Protein AF-A0A4U9DEI3-F1 (afdb_monomer)

Sequence (118 aa):
MLAEPKLLKLNFGIMCLHIMLMSTFVALPGQLEAAGFPAAEHWKIYLVTMLISFVSVVPFIIYAEVKRKMKQVFVFCVALLLVAEIVLWGAGGYFWELVAGVQLFFLAFNLLEALLRR

Solvent-accessible surface area (backbone atoms only — not comparable to full-atom values): 6298 Å² total; per-residue (Å²): 134,80,84,51,68,67,57,54,57,45,52,50,47,55,50,52,48,51,53,48,51,54,49,49,62,63,49,44,60,59,52,44,49,70,40,72,50,69,75,87,56,53,62,59,52,54,52,50,38,51,51,51,24,59,61,51,32,56,61,51,50,53,55,37,56,76,67,70,40,59,70,59,51,48,54,49,25,53,51,39,35,53,51,14,50,52,36,46,72,65,34,84,44,46,65,68,41,40,52,50,13,52,34,38,31,47,30,21,48,54,39,41,51,54,64,67,75,104

Mean predicted aligned error: 8.19 Å

Structure (mmCIF, N/CA/C/O backbone):
data_AF-A0A4U9DEI3-F1
#
_entry.id   AF-A0A4U9DEI3-F1
#
loop_
_atom_site.group_PDB
_atom_site.id
_atom_site.type_symbol
_atom_site.label_atom_id
_atom_site.label_alt_id
_atom_site.label_comp_id
_atom_site.label_asym_id
_atom_site.label_entity_id
_atom_site.label_seq_id
_atom_site.pdbx_PDB_ins_code
_atom_site.Cartn_x
_atom_site.Cartn_y
_atom_site.Cartn_z
_atom_site.occupancy
_atom_site.B_iso_or_equiv
_atom_site.auth_seq_id
_atom_site.auth_comp_id
_atom_site.auth_asym_id
_atom_site.auth_atom_id
_atom_site.pdbx_PDB_model_num
ATOM 1 N N . MET A 1 1 ? -4.467 20.381 28.136 1.00 41.72 1 MET A N 1
ATOM 2 C CA . MET A 1 1 ? -5.479 19.307 28.121 1.00 41.72 1 MET A CA 1
ATOM 3 C C . MET A 1 1 ? -5.092 18.299 27.050 1.00 41.72 1 MET A C 1
ATOM 5 O O . MET A 1 1 ? -5.192 18.605 25.875 1.00 41.72 1 MET A O 1
ATOM 9 N N . LEU A 1 2 ? -4.541 17.168 27.503 1.00 43.16 2 LEU A N 1
ATOM 10 C CA . LEU A 1 2 ? -4.555 15.842 26.872 1.00 43.16 2 LEU A CA 1
ATOM 11 C C . LEU A 1 2 ? -4.268 15.788 25.359 1.00 43.16 2 LEU A C 1
ATOM 13 O O . LEU A 1 2 ? -5.149 15.509 24.552 1.00 43.16 2 LEU A O 1
ATOM 17 N N . ALA A 1 3 ? -2.995 15.957 24.990 1.00 48.84 3 ALA A N 1
ATOM 18 C CA . ALA A 1 3 ? -2.480 15.326 23.780 1.00 48.84 3 ALA A CA 1
ATOM 19 C C . ALA A 1 3 ? -2.529 13.810 24.009 1.00 48.84 3 ALA A C 1
ATOM 21 O O . ALA A 1 3 ? -1.595 13.222 24.550 1.00 48.84 3 ALA A O 1
ATOM 22 N N . GLU A 1 4 ? -3.665 13.196 23.684 1.00 55.47 4 GLU A N 1
ATOM 23 C CA . GLU A 1 4 ? -3.819 11.747 23.685 1.00 55.47 4 GLU A CA 1
ATOM 24 C C . GLU A 1 4 ? -2.664 11.151 22.860 1.00 55.47 4 GLU A C 1
ATOM 26 O O . GLU A 1 4 ? -2.606 11.370 21.645 1.00 55.47 4 GLU A O 1
ATOM 31 N N . PRO A 1 5 ? -1.735 10.377 23.454 1.00 57.09 5 PRO A N 1
ATOM 32 C CA . PRO A 1 5 ? -0.625 9.765 22.714 1.00 57.09 5 PRO A CA 1
ATOM 33 C C . PRO A 1 5 ? -1.127 8.841 21.592 1.00 57.09 5 PRO A C 1
ATOM 35 O O . PRO A 1 5 ? -0.392 8.502 20.665 1.00 57.09 5 PRO A O 1
ATOM 38 N N . LYS A 1 6 ? -2.406 8.461 21.654 1.00 54.25 6 LYS A N 1
ATOM 39 C CA . LYS A 1 6 ? -3.134 7.741 20.617 1.00 54.25 6 LYS A CA 1
ATOM 40 C C . LYS A 1 6 ? -3.328 8.569 19.337 1.00 54.25 6 LYS A C 1
ATOM 42 O O . LYS A 1 6 ? -3.148 8.010 18.262 1.00 54.25 6 LYS A O 1
ATOM 47 N N . LEU A 1 7 ? -3.604 9.874 19.440 1.00 56.50 7 LEU A N 1
ATOM 48 C CA . LEU A 1 7 ? -3.704 10.794 18.293 1.00 56.50 7 LEU A CA 1
ATOM 49 C C . LEU A 1 7 ? -2.329 11.087 17.677 1.00 56.50 7 LEU A C 1
ATOM 51 O O . LEU A 1 7 ? -2.205 11.177 16.460 1.00 56.50 7 LEU A O 1
ATOM 55 N N . LEU A 1 8 ? -1.276 11.169 18.498 1.00 60.22 8 LEU A N 1
ATOM 56 C CA . LEU A 1 8 ? 0.099 11.346 18.011 1.00 60.22 8 LEU A CA 1
ATOM 57 C C . LEU A 1 8 ? 0.591 10.134 17.212 1.00 60.22 8 LEU A C 1
ATOM 59 O O . LEU A 1 8 ? 1.148 10.307 16.132 1.00 60.22 8 LEU A O 1
ATOM 63 N N . LYS A 1 9 ? 0.337 8.909 17.693 1.00 62.53 9 LYS A N 1
ATOM 64 C CA . LYS A 1 9 ? 0.643 7.676 16.942 1.00 62.53 9 LYS A CA 1
ATOM 65 C C . LYS A 1 9 ? -0.138 7.592 15.630 1.00 62.53 9 LYS A C 1
ATOM 67 O O . LYS A 1 9 ? 0.394 7.096 14.642 1.00 62.53 9 LYS A O 1
ATOM 72 N N . LEU A 1 10 ? -1.372 8.097 15.627 1.00 66.94 10 LEU A N 1
ATOM 73 C CA . LEU A 1 10 ? -2.225 8.166 14.446 1.00 66.94 10 LEU A CA 1
ATOM 74 C C . LEU A 1 10 ? -1.625 9.110 13.388 1.00 66.94 10 LEU A C 1
ATOM 76 O O . LEU A 1 10 ? -1.356 8.691 12.266 1.00 66.94 10 LEU A O 1
ATOM 80 N N . ASN A 1 11 ? -1.333 10.356 13.782 1.00 69.75 11 ASN A N 1
ATOM 81 C CA . ASN A 1 11 ? -0.733 11.375 12.913 1.00 69.75 11 ASN A CA 1
ATOM 82 C C . 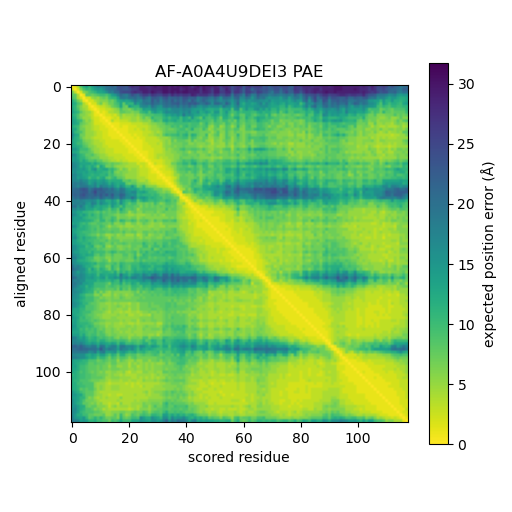ASN A 1 11 ? 0.640 10.957 12.384 1.00 69.75 11 ASN A C 1
ATOM 84 O O . ASN A 1 11 ? 0.935 11.163 11.208 1.00 69.75 11 ASN A O 1
ATOM 88 N N . PHE A 1 12 ? 1.463 10.327 13.224 1.00 75.38 12 PHE A N 1
ATOM 89 C CA . PHE A 1 12 ? 2.751 9.796 12.788 1.00 75.38 12 PHE A CA 1
ATOM 90 C C . PHE A 1 12 ? 2.572 8.690 11.738 1.00 75.38 12 PHE A C 1
ATOM 92 O O . PHE A 1 12 ? 3.296 8.664 10.749 1.00 75.38 12 PHE A O 1
ATOM 99 N N . GLY A 1 13 ? 1.549 7.841 11.894 1.00 75.75 13 GLY A N 1
ATOM 100 C CA . GLY A 1 13 ? 1.150 6.858 10.887 1.00 75.75 13 GLY A CA 1
ATOM 101 C C . GLY A 1 13 ? 0.783 7.487 9.539 1.00 75.75 13 GLY A C 1
ATOM 102 O O . GLY A 1 13 ? 1.306 7.035 8.525 1.00 75.75 13 GLY A O 1
ATOM 103 N N . ILE A 1 14 ? -0.039 8.552 9.522 1.00 79.44 14 ILE A N 1
ATOM 104 C CA . ILE A 1 14 ? -0.410 9.285 8.288 1.00 79.44 14 ILE A CA 1
ATOM 105 C C . ILE A 1 14 ? 0.854 9.803 7.597 1.00 79.44 14 ILE A C 1
ATOM 107 O O . ILE A 1 14 ? 1.009 9.623 6.387 1.00 79.44 14 ILE A O 1
ATOM 111 N N . MET A 1 15 ? 1.749 10.444 8.359 1.00 79.88 15 MET A N 1
ATOM 112 C CA . MET A 1 15 ? 2.969 11.031 7.804 1.00 79.88 15 MET A CA 1
ATOM 113 C C . MET A 1 15 ? 3.913 9.962 7.259 1.00 79.88 15 MET A C 1
ATOM 115 O O . MET A 1 15 ? 4.381 10.099 6.132 1.00 79.88 15 MET A O 1
ATOM 119 N N . CYS A 1 16 ? 4.157 8.883 8.009 1.00 79.94 16 CYS A N 1
ATOM 120 C CA . CYS A 1 16 ? 4.964 7.760 7.534 1.00 79.94 16 CYS A CA 1
ATOM 121 C C . CYS A 1 16 ? 4.379 7.150 6.262 1.00 79.94 16 CYS A C 1
ATOM 123 O O . CYS A 1 16 ? 5.131 6.901 5.324 1.00 79.94 16 CYS A O 1
ATOM 125 N N . LEU A 1 17 ? 3.055 6.970 6.198 1.00 80.19 17 LEU A N 1
ATOM 126 C CA . LEU A 1 17 ? 2.395 6.473 4.995 1.00 80.19 17 LEU A CA 1
ATOM 127 C C . LEU A 1 17 ? 2.655 7.394 3.809 1.00 80.19 17 LEU A C 1
ATOM 129 O O . LEU A 1 17 ? 3.073 6.925 2.757 1.00 80.19 17 LEU A O 1
ATOM 133 N N . HIS A 1 18 ? 2.430 8.697 3.973 1.00 79.62 18 HIS A N 1
ATOM 134 C CA . HIS A 1 18 ? 2.631 9.661 2.893 1.00 79.62 18 HIS A CA 1
ATOM 135 C C . HIS A 1 18 ? 4.082 9.694 2.416 1.00 79.62 18 HIS A C 1
ATOM 137 O O . HIS A 1 18 ? 4.329 9.722 1.214 1.00 79.62 18 HIS A O 1
ATOM 143 N N . ILE A 1 19 ? 5.044 9.648 3.338 1.00 84.69 19 ILE A N 1
ATOM 144 C CA . ILE A 1 19 ? 6.470 9.589 2.998 1.00 84.69 19 ILE A CA 1
ATOM 145 C C . ILE A 1 19 ? 6.777 8.309 2.214 1.00 84.69 19 ILE A C 1
ATOM 147 O O . ILE A 1 19 ? 7.474 8.366 1.204 1.00 84.69 19 ILE A O 1
ATOM 151 N N . MET A 1 20 ? 6.223 7.176 2.644 1.00 81.94 20 MET A N 1
ATOM 152 C CA . MET A 1 20 ? 6.389 5.890 1.975 1.00 81.94 20 MET A CA 1
ATOM 153 C C . MET A 1 20 ? 5.780 5.915 0.568 1.00 81.94 20 MET A C 1
ATOM 155 O O . MET A 1 20 ? 6.467 5.578 -0.385 1.00 81.94 20 MET A O 1
ATOM 159 N N . LEU A 1 21 ? 4.550 6.419 0.412 1.00 82.19 21 LEU A N 1
ATOM 160 C CA . LEU A 1 21 ? 3.892 6.606 -0.886 1.00 82.19 21 LEU A CA 1
ATOM 161 C C . LEU A 1 21 ? 4.743 7.472 -1.820 1.00 82.19 21 LEU A C 1
ATOM 163 O O . LEU A 1 21 ? 4.977 7.082 -2.960 1.00 82.19 21 LEU A O 1
ATOM 167 N N . MET A 1 22 ? 5.231 8.617 -1.336 1.00 83.44 22 MET A N 1
ATOM 168 C CA . MET A 1 22 ? 6.096 9.509 -2.114 1.00 83.44 22 MET A CA 1
ATOM 169 C C . MET A 1 22 ? 7.404 8.819 -2.513 1.00 83.44 22 MET A C 1
ATOM 171 O O . MET A 1 22 ? 7.826 8.928 -3.661 1.00 83.44 22 MET A O 1
ATOM 175 N N . SER A 1 23 ? 8.028 8.071 -1.600 1.00 82.88 23 SER A N 1
ATOM 176 C CA . SER A 1 23 ? 9.252 7.314 -1.878 1.00 82.88 23 SER A CA 1
ATOM 177 C C . SER A 1 23 ? 9.020 6.222 -2.924 1.00 82.88 23 SER A C 1
ATOM 179 O O . SER A 1 23 ? 9.770 6.139 -3.898 1.00 82.88 23 SER A O 1
ATOM 181 N N . THR A 1 24 ? 7.947 5.444 -2.784 1.00 79.12 24 THR A N 1
ATOM 182 C CA . THR A 1 24 ? 7.565 4.402 -3.738 1.00 79.12 24 THR A CA 1
ATOM 183 C C . THR A 1 24 ? 7.260 5.001 -5.109 1.00 79.12 24 THR A C 1
ATOM 185 O O . THR A 1 24 ? 7.754 4.480 -6.103 1.00 79.12 24 THR A O 1
ATOM 188 N N . PHE A 1 25 ? 6.543 6.128 -5.186 1.00 77.19 25 PHE A N 1
ATOM 189 C CA . PHE A 1 25 ? 6.274 6.836 -6.447 1.00 77.19 25 PHE A CA 1
ATOM 190 C C . P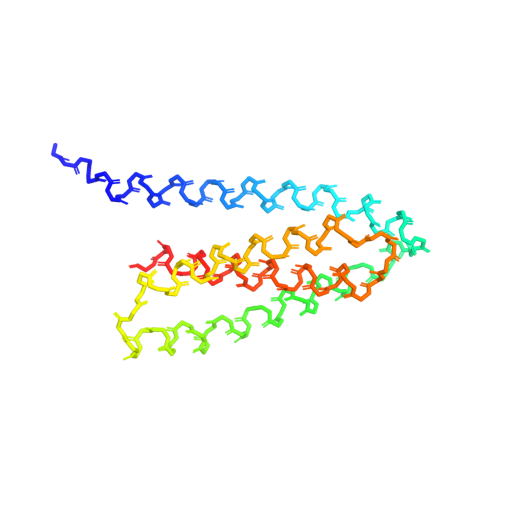HE A 1 25 ? 7.532 7.359 -7.141 1.00 77.19 25 PHE A C 1
ATOM 192 O O . PHE A 1 25 ? 7.565 7.411 -8.367 1.00 77.19 25 PHE A O 1
ATOM 199 N N . VAL A 1 26 ? 8.556 7.747 -6.379 1.00 79.00 26 VAL A N 1
ATOM 200 C CA . VAL A 1 26 ? 9.850 8.181 -6.927 1.00 79.00 26 VAL A CA 1
ATOM 201 C C . VAL A 1 26 ? 10.681 6.986 -7.405 1.00 79.00 26 VAL A C 1
ATOM 203 O O . VAL A 1 26 ? 11.316 7.070 -8.453 1.00 79.00 26 VAL A O 1
ATOM 206 N N . ALA A 1 27 ? 10.664 5.864 -6.680 1.00 74.19 27 ALA A N 1
ATOM 207 C CA . ALA A 1 27 ? 11.426 4.662 -7.031 1.00 74.19 27 ALA A CA 1
ATOM 208 C C . ALA A 1 27 ? 10.807 3.872 -8.199 1.00 74.19 27 ALA A C 1
ATOM 210 O O . ALA A 1 27 ? 11.512 3.298 -9.028 1.00 74.19 27 ALA A O 1
ATOM 211 N N . LEU A 1 28 ? 9.479 3.853 -8.275 1.00 71.31 28 LEU A N 1
ATOM 212 C CA . LEU A 1 28 ? 8.700 3.121 -9.265 1.00 71.31 28 LEU A CA 1
ATOM 213 C C . LEU A 1 28 ? 9.072 3.369 -10.738 1.00 71.31 28 LEU A C 1
ATOM 215 O O . LEU A 1 28 ? 9.258 2.381 -11.448 1.00 71.31 28 LEU A O 1
ATOM 219 N N . PRO A 1 29 ? 9.169 4.619 -11.239 1.00 67.75 29 PRO A N 1
ATOM 220 C CA . PRO A 1 29 ? 9.523 4.867 -12.634 1.00 67.75 29 PRO A CA 1
ATOM 221 C C . PRO A 1 29 ? 10.907 4.307 -12.974 1.00 67.75 29 PRO A C 1
ATOM 223 O O . PRO A 1 29 ? 11.050 3.713 -14.035 1.00 67.75 29 PRO A O 1
ATOM 226 N N . GLY A 1 30 ? 11.874 4.392 -12.051 1.00 68.19 30 GLY A N 1
ATOM 227 C CA . GLY A 1 30 ? 13.197 3.788 -12.233 1.00 68.19 30 GLY A CA 1
ATOM 228 C C . GLY A 1 30 ? 13.152 2.258 -12.306 1.00 68.19 30 GLY A C 1
ATOM 229 O O . GLY A 1 30 ? 13.840 1.665 -13.132 1.00 68.19 30 GLY A O 1
ATOM 230 N N . GLN A 1 31 ? 12.303 1.607 -11.500 1.00 68.62 31 GLN A N 1
ATOM 231 C CA . GLN A 1 31 ? 12.128 0.148 -11.557 1.00 68.62 31 GLN A CA 1
ATOM 232 C C . GLN A 1 31 ? 11.402 -0.321 -12.825 1.00 68.62 31 GLN A C 1
ATOM 234 O O . GLN A 1 31 ? 11.760 -1.344 -13.403 1.00 68.62 31 GLN A O 1
ATOM 239 N N . LEU A 1 32 ? 10.398 0.428 -13.282 1.00 67.00 32 LEU A N 1
ATOM 240 C CA . LEU A 1 32 ? 9.676 0.123 -14.517 1.00 67.00 32 LEU A CA 1
ATOM 241 C C . LEU A 1 32 ? 10.542 0.343 -15.769 1.00 67.00 32 LEU A C 1
ATOM 243 O O . LEU A 1 32 ? 10.478 -0.453 -16.706 1.00 67.00 32 LEU A O 1
ATOM 247 N N . GLU A 1 33 ? 11.372 1.388 -15.775 1.00 68.69 33 GLU A N 1
ATOM 248 C CA . GLU A 1 33 ? 12.345 1.638 -16.844 1.00 68.69 33 GLU A CA 1
ATOM 249 C C . GLU A 1 33 ? 13.416 0.535 -16.881 1.00 68.69 33 GLU A C 1
ATOM 251 O O . GLU A 1 33 ? 13.731 0.016 -17.953 1.00 68.69 33 GLU A O 1
ATOM 256 N N . ALA A 1 34 ? 13.890 0.079 -15.714 1.00 65.25 34 ALA A N 1
ATOM 257 C CA . ALA A 1 34 ? 14.794 -1.069 -15.603 1.00 65.25 34 ALA A CA 1
ATOM 258 C C . ALA A 1 34 ? 14.160 -2.395 -16.071 1.00 65.25 34 ALA A C 1
ATOM 260 O O . ALA A 1 34 ? 14.870 -3.282 -16.542 1.00 65.25 34 ALA A O 1
ATOM 261 N N . ALA A 1 35 ? 12.831 -2.527 -15.994 1.00 64.38 35 ALA A N 1
ATOM 262 C CA . ALA A 1 35 ? 12.082 -3.669 -16.522 1.00 64.38 35 ALA A CA 1
ATOM 263 C C . ALA A 1 35 ? 11.890 -3.628 -18.056 1.00 64.38 35 ALA A C 1
ATOM 265 O O . ALA A 1 35 ? 11.277 -4.533 -18.625 1.00 64.38 35 ALA A O 1
ATOM 266 N N . GLY A 1 36 ? 12.405 -2.599 -18.742 1.00 61.56 36 GLY A N 1
ATOM 267 C CA . GLY A 1 36 ? 12.409 -2.506 -20.205 1.00 61.56 36 GLY A CA 1
ATOM 268 C C . GLY A 1 36 ? 11.082 -2.063 -20.829 1.00 61.56 36 GLY A C 1
ATOM 269 O O . GLY A 1 36 ? 10.904 -2.217 -22.039 1.00 61.56 36 GLY A O 1
ATOM 270 N N . PHE A 1 37 ? 10.148 -1.520 -20.040 1.00 60.25 37 PHE A N 1
ATOM 271 C CA . PHE A 1 37 ? 8.857 -1.050 -20.547 1.00 60.25 37 PHE A CA 1
ATOM 272 C C . PHE A 1 37 ? 8.871 0.451 -20.892 1.00 60.25 37 PHE A C 1
ATOM 274 O O . PHE A 1 37 ? 9.358 1.268 -20.109 1.00 60.25 37 PHE A O 1
ATOM 281 N N . PRO A 1 38 ? 8.298 0.855 -22.045 1.00 61.28 38 PRO A N 1
ATOM 282 C CA . PRO A 1 38 ? 8.137 2.262 -22.378 1.00 61.28 38 PRO A CA 1
ATOM 283 C C . PRO A 1 38 ? 7.128 2.930 -21.433 1.00 61.28 38 PRO A C 1
ATOM 285 O O . PRO A 1 38 ? 6.014 2.438 -21.234 1.00 61.28 38 PRO A O 1
ATOM 288 N N . ALA A 1 39 ? 7.483 4.118 -20.932 1.00 59.03 39 ALA A N 1
ATOM 289 C CA . ALA A 1 39 ? 6.686 4.919 -19.993 1.00 59.03 39 ALA A CA 1
ATOM 290 C C . ALA A 1 39 ? 5.234 5.212 -20.439 1.00 59.03 39 ALA A C 1
ATOM 292 O O . ALA A 1 39 ? 4.395 5.605 -19.628 1.00 59.03 39 ALA A O 1
ATOM 293 N N . ALA A 1 40 ? 4.922 4.989 -21.718 1.00 63.56 40 ALA A N 1
ATOM 294 C CA . ALA A 1 40 ? 3.621 5.212 -22.336 1.00 63.56 40 ALA A CA 1
ATOM 295 C C . ALA A 1 40 ? 2.489 4.300 -21.821 1.00 63.56 40 ALA A C 1
ATOM 297 O O . ALA A 1 40 ? 1.328 4.668 -21.974 1.00 63.56 40 ALA A O 1
ATOM 298 N N . GLU A 1 41 ? 2.775 3.146 -21.208 1.00 66.44 41 GLU A N 1
ATOM 299 C CA . GLU A 1 41 ? 1.737 2.243 -20.661 1.00 66.44 41 GLU A CA 1
ATOM 300 C C . GLU A 1 41 ? 1.648 2.292 -19.122 1.00 66.44 41 GLU A C 1
ATOM 302 O O . GLU A 1 41 ? 0.659 1.837 -18.543 1.00 66.44 41 GLU A O 1
ATOM 307 N N . HIS A 1 42 ? 2.625 2.909 -18.439 1.00 70.69 42 HIS A N 1
ATOM 308 C CA . HIS A 1 42 ? 2.656 2.972 -16.971 1.00 70.69 42 HIS A CA 1
ATOM 309 C C . HIS A 1 42 ? 1.405 3.642 -16.404 1.00 70.69 42 HIS A C 1
ATOM 311 O O . HIS A 1 42 ? 0.826 3.160 -15.432 1.00 70.69 42 HIS A O 1
ATOM 317 N N . TRP A 1 43 ? 0.950 4.727 -17.037 1.00 76.19 43 TRP A N 1
ATOM 318 C CA . TRP A 1 43 ? -0.216 5.481 -16.578 1.00 76.19 43 TRP A CA 1
ATOM 319 C C . TRP A 1 43 ? -1.482 4.620 -16.513 1.00 76.19 43 TRP A C 1
ATOM 321 O O . TRP A 1 43 ? -2.249 4.784 -15.570 1.00 76.19 43 TRP A O 1
ATOM 331 N N . LYS A 1 44 ? -1.693 3.676 -17.448 1.00 78.88 44 LYS A N 1
ATOM 332 C CA . LYS A 1 44 ? -2.870 2.790 -17.417 1.00 78.88 44 LYS A CA 1
ATOM 333 C C . LYS A 1 44 ? -2.830 1.873 -16.208 1.00 78.88 44 LYS A C 1
ATOM 335 O O . LYS A 1 44 ? -3.852 1.686 -15.557 1.00 78.88 44 LYS A O 1
ATOM 340 N N . ILE A 1 45 ? -1.654 1.330 -15.901 1.00 75.06 45 ILE A N 1
ATOM 341 C CA . ILE A 1 45 ? -1.453 0.446 -14.751 1.00 75.06 45 ILE A CA 1
ATOM 342 C C . ILE A 1 45 ? -1.761 1.205 -13.469 1.00 75.06 45 ILE A C 1
ATOM 344 O O . ILE A 1 45 ? -2.582 0.732 -12.694 1.00 75.06 45 ILE A O 1
ATOM 348 N N . TYR A 1 46 ? -1.189 2.400 -13.289 1.00 75.75 46 TYR A N 1
ATOM 349 C CA . TYR A 1 46 ? -1.498 3.256 -12.140 1.00 75.75 46 TYR A CA 1
ATOM 350 C C . TYR A 1 46 ? -2.987 3.556 -12.019 1.00 75.75 46 TYR A C 1
ATOM 352 O O . TYR A 1 46 ? -3.545 3.486 -10.928 1.00 75.75 46 TYR A O 1
ATOM 360 N N . LEU A 1 47 ? -3.643 3.878 -13.134 1.00 82.19 47 LEU A N 1
ATOM 361 C CA . LEU A 1 47 ? -5.063 4.207 -13.134 1.00 82.19 47 LEU A CA 1
ATOM 362 C C . LEU A 1 47 ? -5.901 2.993 -12.718 1.00 82.19 47 LEU A C 1
ATOM 364 O O . LEU A 1 47 ? -6.757 3.110 -11.845 1.00 82.19 47 LEU A O 1
ATOM 368 N N . VAL A 1 48 ? -5.621 1.818 -13.287 1.00 83.50 48 VAL A N 1
ATOM 369 C CA . VAL A 1 48 ? -6.333 0.576 -12.965 1.00 83.50 48 VAL A CA 1
ATOM 370 C C . VAL A 1 48 ? -6.069 0.144 -11.522 1.00 83.50 48 VAL A C 1
ATOM 372 O O . VAL A 1 48 ? -7.022 -0.189 -10.817 1.00 83.50 48 VAL A O 1
ATOM 375 N N . THR A 1 49 ? -4.821 0.176 -11.046 1.00 81.81 49 THR A N 1
ATOM 376 C CA . THR A 1 49 ? -4.497 -0.227 -9.668 1.00 81.81 49 THR A CA 1
ATOM 377 C C . THR A 1 49 ? -5.100 0.722 -8.637 1.00 81.81 49 THR A C 1
ATOM 379 O O . THR A 1 49 ? -5.652 0.276 -7.626 1.00 81.81 49 THR A O 1
ATOM 382 N N . MET A 1 50 ? -5.095 2.026 -8.924 1.00 81.62 50 MET A N 1
ATOM 383 C CA . MET A 1 50 ? -5.748 3.029 -8.088 1.00 81.62 50 MET A CA 1
ATOM 384 C C . MET A 1 50 ? -7.256 2.773 -8.000 1.00 81.62 50 MET A C 1
ATOM 386 O O . MET A 1 50 ? -7.813 2.756 -6.902 1.00 81.62 50 MET A O 1
ATOM 390 N N . LEU A 1 51 ? -7.911 2.507 -9.133 1.00 86.25 51 LEU A N 1
ATOM 391 C CA . LEU A 1 51 ? -9.355 2.275 -9.196 1.00 86.25 51 LEU A CA 1
ATOM 392 C C . LEU A 1 51 ? -9.747 0.975 -8.478 1.00 86.25 51 LEU A C 1
ATOM 394 O O . LEU A 1 51 ? -10.679 0.972 -7.672 1.00 86.25 51 LEU A O 1
ATOM 398 N N . ILE A 1 52 ? -8.991 -0.109 -8.690 1.00 87.12 52 ILE A N 1
ATOM 399 C CA . ILE A 1 52 ? -9.212 -1.387 -7.997 1.00 87.12 52 ILE A CA 1
ATOM 400 C C . ILE A 1 52 ? -9.017 -1.230 -6.490 1.00 87.12 52 ILE A C 1
ATOM 402 O O . ILE A 1 52 ? -9.841 -1.730 -5.723 1.00 87.12 52 ILE A O 1
ATOM 406 N N . SER A 1 53 ? -7.968 -0.532 -6.054 1.00 83.94 53 SER A N 1
ATOM 407 C CA . SER A 1 53 ? -7.721 -0.298 -4.629 1.00 83.94 53 SER A CA 1
ATOM 408 C C . SER A 1 53 ? -8.857 0.493 -3.995 1.00 83.94 53 SER A C 1
ATOM 410 O O . SER A 1 53 ? -9.361 0.099 -2.946 1.00 83.94 53 SER A O 1
ATOM 412 N N . PHE A 1 54 ? -9.339 1.542 -4.664 1.00 83.44 54 PHE A N 1
ATOM 413 C CA . PHE A 1 54 ? -10.445 2.354 -4.161 1.00 83.44 54 PHE A CA 1
ATOM 414 C C . PHE A 1 54 ? -11.732 1.538 -3.984 1.00 83.44 54 PHE A C 1
ATOM 416 O O . PHE A 1 54 ? -12.372 1.594 -2.933 1.00 83.44 54 PHE A O 1
ATOM 423 N N . VAL A 1 55 ? -12.084 0.725 -4.987 1.00 87.94 55 VAL A N 1
ATOM 424 C CA . VAL A 1 55 ? -13.275 -0.136 -4.935 1.00 87.94 55 VAL A CA 1
ATOM 425 C C . VAL A 1 55 ? -13.112 -1.251 -3.904 1.00 87.94 55 VAL A C 1
ATOM 427 O O . VAL A 1 55 ? -14.071 -1.572 -3.211 1.00 87.94 55 VAL A O 1
ATOM 430 N N . SER A 1 56 ? -11.913 -1.822 -3.767 1.00 84.75 56 SER A N 1
ATOM 431 C CA . SER A 1 56 ? -11.641 -2.938 -2.851 1.00 84.75 56 SER A CA 1
ATOM 432 C C . SER A 1 56 ? -11.595 -2.511 -1.386 1.00 84.75 56 SER A C 1
ATOM 434 O O . SER A 1 56 ? -11.966 -3.291 -0.512 1.00 84.75 56 SER A O 1
ATOM 436 N N . VAL A 1 57 ? -11.181 -1.278 -1.096 1.00 8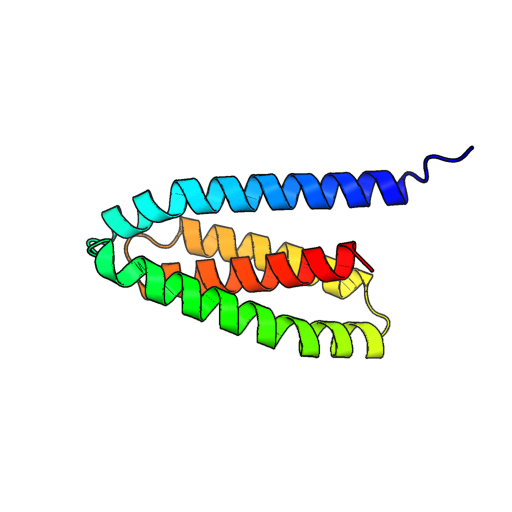3.69 57 VAL A N 1
ATOM 437 C CA . VAL A 1 57 ? -11.065 -0.764 0.275 1.00 83.69 57 VAL A CA 1
ATOM 438 C C . VAL A 1 57 ? -12.420 -0.652 0.965 1.00 83.69 57 VAL A C 1
ATOM 440 O O . VAL A 1 57 ? -12.551 -1.059 2.118 1.00 83.69 57 VAL A O 1
ATOM 443 N N . VAL A 1 58 ? -13.448 -0.174 0.262 1.00 83.81 58 VAL A N 1
ATOM 444 C CA . VAL A 1 58 ? -14.800 0.013 0.817 1.00 83.81 58 VAL A CA 1
ATOM 445 C C . VAL A 1 58 ? -15.382 -1.276 1.431 1.00 83.81 58 VAL A C 1
ATOM 447 O O . VAL A 1 58 ? -15.699 -1.263 2.625 1.00 83.81 58 VAL A O 1
ATOM 450 N N . PRO A 1 59 ? -15.503 -2.407 0.703 1.00 83.19 59 PRO A N 1
ATOM 451 C CA . PRO A 1 59 ? -16.023 -3.649 1.269 1.00 83.19 59 PRO A CA 1
ATOM 452 C C . PRO A 1 59 ? -15.101 -4.228 2.347 1.00 83.19 59 PRO A C 1
ATOM 454 O O . PRO A 1 59 ? -15.593 -4.813 3.314 1.00 83.19 59 PRO A O 1
ATOM 457 N N . PHE A 1 60 ? -13.782 -4.030 2.238 1.00 81.69 60 PHE A N 1
ATOM 458 C CA . PHE A 1 60 ? -12.825 -4.508 3.240 1.00 81.69 60 PHE A CA 1
ATOM 459 C C . PHE A 1 60 ? -12.987 -3.788 4.584 1.00 81.69 60 PHE A C 1
ATOM 461 O O . PHE A 1 60 ? -12.978 -4.439 5.631 1.00 81.69 60 PHE A O 1
ATOM 468 N N . ILE A 1 61 ? -13.192 -2.466 4.567 1.00 79.38 61 ILE A N 1
ATOM 469 C CA . ILE A 1 61 ? -13.472 -1.668 5.771 1.00 79.38 61 ILE A CA 1
ATOM 470 C C . ILE A 1 61 ? -14.791 -2.102 6.402 1.00 79.38 61 ILE A C 1
ATOM 472 O O . ILE A 1 61 ? -14.851 -2.307 7.614 1.00 79.38 61 ILE A O 1
ATOM 476 N N . ILE A 1 62 ? -15.844 -2.262 5.595 1.00 82.56 62 ILE A N 1
ATOM 477 C CA . ILE A 1 62 ? -17.153 -2.698 6.096 1.00 82.56 62 ILE A CA 1
ATOM 478 C C . ILE A 1 62 ? -17.006 -4.055 6.797 1.00 82.56 62 ILE A C 1
ATOM 480 O O . ILE A 1 62 ? -17.448 -4.220 7.932 1.00 82.56 62 ILE A O 1
ATOM 484 N N . TYR A 1 63 ? -16.310 -5.008 6.175 1.00 80.75 63 TYR A N 1
ATOM 485 C CA . TYR A 1 63 ? -16.060 -6.322 6.768 1.00 80.75 63 TYR A CA 1
ATOM 486 C C . TYR A 1 63 ? -15.223 -6.252 8.062 1.00 80.75 63 TYR A C 1
ATOM 488 O O . TYR A 1 63 ? -15.524 -6.942 9.044 1.00 80.75 63 TYR A O 1
ATOM 496 N N . ALA A 1 64 ? -14.197 -5.397 8.092 1.00 78.56 64 ALA A N 1
ATOM 497 C CA . ALA A 1 64 ? -13.361 -5.137 9.265 1.00 78.56 64 ALA A CA 1
ATOM 498 C C . ALA A 1 64 ? -14.163 -4.588 10.458 1.00 78.56 64 ALA A C 1
ATOM 500 O O . ALA A 1 64 ? -13.974 -5.031 11.600 1.00 78.56 64 ALA A O 1
ATOM 501 N N . GLU A 1 65 ? -15.075 -3.657 10.183 1.00 77.62 65 GLU A N 1
ATOM 502 C CA . GLU A 1 65 ? -15.927 -3.018 11.182 1.00 77.62 65 GLU A CA 1
ATOM 503 C C . GLU A 1 65 ? -16.997 -3.971 11.714 1.00 77.62 65 GLU A C 1
ATOM 505 O O . GLU A 1 65 ? -17.187 -4.064 12.930 1.00 77.62 65 GLU A O 1
ATOM 510 N N . VAL A 1 66 ? -17.613 -4.765 10.832 1.00 76.75 66 VAL A N 1
ATOM 511 C CA . VAL A 1 66 ? -18.586 -5.802 11.211 1.00 76.75 66 VAL A CA 1
ATOM 512 C C . VAL A 1 66 ? -17.968 -6.807 12.188 1.00 76.75 66 VAL A C 1
ATOM 514 O O . VAL A 1 66 ? -18.619 -7.217 13.149 1.00 76.75 66 VAL A O 1
ATOM 517 N N . LYS A 1 67 ? -16.687 -7.163 12.019 1.00 75.62 67 LYS A N 1
ATOM 518 C CA . LYS A 1 67 ? -15.979 -8.046 12.964 1.00 75.62 67 LYS A CA 1
ATOM 519 C C . LYS A 1 67 ? -15.441 -7.338 14.215 1.00 75.62 67 LYS A C 1
ATOM 521 O O . LYS A 1 67 ? -14.868 -8.015 15.068 1.00 75.62 67 LYS A O 1
ATOM 526 N N . ARG A 1 68 ? -15.598 -6.012 14.357 1.00 69.06 68 ARG A N 1
ATOM 527 C CA . ARG A 1 68 ? -15.068 -5.182 15.466 1.00 69.06 68 ARG A CA 1
ATOM 528 C C . ARG A 1 68 ? -13.571 -5.384 15.755 1.00 69.06 68 ARG A C 1
ATOM 530 O O . ARG A 1 68 ? -13.086 -5.083 16.846 1.00 69.06 68 ARG A O 1
ATOM 537 N N . LYS A 1 69 ? -12.800 -5.871 14.778 1.00 73.12 69 LYS A N 1
ATOM 538 C CA . LYS A 1 69 ? -11.382 -6.233 14.945 1.00 73.12 69 LYS A CA 1
ATOM 539 C C . LYS A 1 69 ? -10.441 -5.216 14.298 1.00 73.12 69 LYS A C 1
ATOM 541 O O . LYS A 1 69 ? -9.438 -5.593 13.698 1.00 73.12 69 LYS A O 1
ATOM 546 N N . MET A 1 70 ? -10.725 -3.926 14.481 1.00 71.38 70 MET A N 1
ATOM 547 C CA . MET A 1 70 ? -9.976 -2.808 13.880 1.00 71.38 70 MET A CA 1
ATOM 548 C C . MET A 1 70 ? -8.458 -2.914 14.106 1.00 71.38 70 MET A C 1
ATOM 550 O O . MET A 1 70 ? -7.679 -2.721 13.179 1.00 71.38 70 MET A O 1
ATOM 554 N N . LYS A 1 71 ? -8.023 -3.325 15.309 1.00 72.31 71 LYS A N 1
ATOM 555 C CA . LYS A 1 71 ? -6.596 -3.549 15.611 1.00 72.31 71 LYS A CA 1
ATOM 556 C C . LYS A 1 71 ? -5.956 -4.663 14.777 1.00 72.31 71 LYS A C 1
ATOM 558 O O . LYS A 1 71 ? -4.820 -4.500 14.352 1.00 72.31 71 LYS A O 1
ATOM 563 N N . GLN A 1 72 ? -6.639 -5.791 14.562 1.00 78.25 72 GLN A N 1
ATOM 564 C CA . GLN A 1 72 ? -6.075 -6.876 13.746 1.00 78.25 72 GLN A CA 1
ATOM 565 C C . GLN A 1 72 ? -5.994 -6.473 12.278 1.00 78.25 72 GLN A C 1
ATOM 567 O O . GLN A 1 72 ? -5.018 -6.808 11.621 1.00 78.25 72 GLN A O 1
ATOM 572 N N . VAL A 1 73 ? -6.987 -5.734 11.781 1.00 79.75 73 VAL A N 1
ATOM 573 C CA . VAL A 1 73 ? -7.008 -5.269 10.390 1.00 79.75 73 VAL A CA 1
ATOM 574 C C . VAL A 1 73 ? -5.898 -4.246 10.163 1.00 79.75 73 VAL A C 1
ATOM 576 O O . VAL A 1 73 ? -5.178 -4.357 9.184 1.00 79.75 73 VAL A O 1
ATOM 579 N N . PHE A 1 74 ? -5.666 -3.338 11.115 1.00 77.94 74 PHE A N 1
ATOM 580 C CA . PHE A 1 74 ? -4.522 -2.425 11.075 1.00 77.94 74 PHE A CA 1
ATOM 581 C C . PHE A 1 74 ? -3.186 -3.176 10.946 1.00 77.94 74 PHE A C 1
ATOM 583 O O . PHE A 1 74 ? -2.398 -2.892 10.049 1.00 77.94 74 PHE A O 1
ATOM 590 N N . VAL A 1 75 ? -2.946 -4.175 11.805 1.00 82.19 75 VAL A N 1
ATOM 591 C CA . VAL A 1 75 ? -1.719 -4.992 11.750 1.00 82.19 75 VAL A CA 1
ATOM 592 C C . VAL A 1 75 ? -1.629 -5.776 10.439 1.00 82.19 75 VAL A C 1
ATOM 594 O O . VAL A 1 75 ? -0.548 -5.892 9.870 1.00 82.19 75 VAL A O 1
ATOM 597 N N . PHE A 1 76 ? -2.756 -6.273 9.929 1.00 84.56 76 PHE A N 1
ATOM 598 C CA . PHE A 1 76 ? -2.823 -6.962 8.643 1.00 84.56 76 PHE A CA 1
ATOM 599 C C . PHE A 1 76 ? -2.460 -6.040 7.471 1.00 84.56 76 PHE A C 1
ATOM 601 O O . PHE A 1 76 ? -1.691 -6.450 6.608 1.00 84.56 76 PHE A O 1
ATOM 608 N N . CYS A 1 77 ? -2.930 -4.789 7.463 1.00 83.62 77 CYS A N 1
ATOM 609 C CA . CYS A 1 77 ? -2.541 -3.800 6.455 1.00 83.62 77 CYS A CA 1
ATOM 610 C C . CYS A 1 77 ? -1.042 -3.489 6.506 1.00 83.62 77 CYS A C 1
ATOM 612 O O . CYS A 1 77 ? -0.403 -3.407 5.465 1.00 83.62 77 CYS A O 1
ATOM 614 N N . VAL A 1 78 ? -0.467 -3.347 7.705 1.00 84.00 78 VAL A N 1
ATOM 615 C CA . VAL A 1 78 ? 0.981 -3.125 7.864 1.00 84.00 78 VAL A CA 1
ATOM 616 C C . VAL A 1 78 ? 1.778 -4.331 7.358 1.00 84.00 78 VAL A C 1
ATOM 618 O O . VAL A 1 78 ? 2.765 -4.159 6.650 1.00 84.00 78 VAL A O 1
ATOM 621 N N . ALA A 1 79 ? 1.330 -5.553 7.659 1.00 87.56 79 ALA A N 1
ATOM 622 C CA . ALA A 1 79 ? 1.945 -6.767 7.128 1.00 87.56 79 ALA A CA 1
ATOM 623 C C . ALA A 1 79 ? 1.836 -6.839 5.595 1.00 87.56 79 ALA A C 1
ATOM 625 O O . ALA A 1 79 ? 2.816 -7.166 4.935 1.00 87.56 79 ALA A O 1
ATOM 626 N N . LEU A 1 80 ? 0.681 -6.481 5.023 1.00 86.69 80 LEU A N 1
ATOM 627 C CA . LEU A 1 80 ? 0.493 -6.384 3.573 1.00 86.69 80 LEU A CA 1
ATOM 628 C C . LEU A 1 80 ? 1.415 -5.341 2.932 1.00 86.69 80 LEU A C 1
ATOM 630 O O . LEU A 1 80 ? 1.977 -5.624 1.881 1.00 86.69 80 LEU A O 1
ATOM 634 N N . LEU A 1 81 ? 1.598 -4.174 3.559 1.00 85.12 81 LEU A N 1
ATOM 635 C CA . LEU A 1 81 ? 2.538 -3.143 3.100 1.00 85.12 81 LEU A CA 1
ATOM 636 C C . LEU A 1 81 ? 3.979 -3.664 3.078 1.00 85.12 81 LEU A C 1
ATOM 638 O O . LEU A 1 81 ? 4.672 -3.480 2.083 1.00 85.12 81 LEU A O 1
ATOM 642 N N . LEU A 1 82 ? 4.410 -4.360 4.135 1.00 86.25 82 LEU A N 1
ATOM 643 C CA . LEU A 1 82 ? 5.742 -4.971 4.184 1.00 86.25 82 LEU A CA 1
ATOM 644 C C . LEU A 1 82 ? 5.920 -6.040 3.104 1.00 86.25 82 LEU A C 1
ATOM 646 O O . LEU A 1 82 ? 6.956 -6.088 2.449 1.00 86.25 82 LEU A O 1
ATOM 650 N N . VAL A 1 83 ? 4.906 -6.881 2.886 1.00 88.06 83 VAL A N 1
ATOM 651 C CA . VAL A 1 83 ? 4.931 -7.868 1.799 1.00 88.06 83 VAL A CA 1
ATOM 652 C C . VAL A 1 83 ? 4.999 -7.167 0.443 1.00 88.06 83 VAL A C 1
ATOM 654 O O . VAL A 1 83 ? 5.773 -7.591 -0.407 1.00 88.06 83 VAL A O 1
ATOM 657 N N . ALA A 1 84 ? 4.249 -6.082 0.246 1.00 86.62 84 ALA A N 1
ATOM 658 C CA . ALA A 1 84 ? 4.279 -5.303 -0.987 1.00 86.62 84 ALA A CA 1
ATOM 659 C C . ALA A 1 84 ? 5.666 -4.702 -1.256 1.00 86.62 84 ALA A C 1
ATOM 661 O O . ALA A 1 84 ? 6.140 -4.776 -2.386 1.00 86.62 84 ALA A O 1
ATOM 662 N N . GLU A 1 85 ? 6.339 -4.168 -0.232 1.00 81.75 85 GLU A N 1
ATOM 663 C CA . GLU A 1 85 ? 7.722 -3.694 -0.358 1.00 81.75 85 GLU A CA 1
ATOM 664 C C . GLU A 1 85 ? 8.704 -4.816 -0.677 1.00 81.75 85 GLU A C 1
ATOM 666 O O . GLU A 1 85 ? 9.555 -4.639 -1.539 1.00 81.75 85 GLU A O 1
ATOM 671 N N . ILE A 1 86 ? 8.585 -5.976 -0.028 1.00 84.88 86 ILE A N 1
ATOM 672 C CA . ILE A 1 86 ? 9.456 -7.124 -0.314 1.00 84.88 86 ILE A CA 1
ATOM 673 C C . ILE A 1 86 ? 9.249 -7.606 -1.752 1.00 84.88 86 ILE A C 1
ATOM 675 O O . ILE A 1 86 ? 10.223 -7.899 -2.440 1.00 84.88 86 ILE A O 1
ATOM 679 N N . VAL A 1 87 ? 7.999 -7.655 -2.219 1.00 83.06 87 VAL A N 1
ATOM 680 C CA . VAL A 1 87 ? 7.673 -7.992 -3.611 1.00 83.06 87 VAL A CA 1
ATOM 681 C C . VAL A 1 87 ? 8.249 -6.945 -4.560 1.00 83.06 87 VAL A C 1
ATOM 683 O O . VAL A 1 87 ? 8.859 -7.313 -5.554 1.00 83.06 87 VAL A O 1
ATOM 686 N N . LEU A 1 88 ? 8.130 -5.652 -4.244 1.00 77.06 88 LEU A N 1
ATOM 687 C CA . LEU A 1 88 ? 8.731 -4.582 -5.045 1.00 77.06 88 LEU A CA 1
ATOM 688 C C . LEU A 1 88 ? 10.260 -4.653 -5.060 1.00 77.06 88 LEU A C 1
ATOM 690 O O . LEU A 1 88 ? 10.854 -4.376 -6.091 1.00 77.06 88 LEU A O 1
ATOM 694 N N . TRP A 1 89 ? 10.896 -5.027 -3.951 1.00 79.06 89 TRP A N 1
ATOM 695 C CA . TRP A 1 89 ? 12.348 -5.174 -3.867 1.00 79.06 89 TRP A CA 1
ATOM 696 C C . TRP A 1 89 ? 12.850 -6.425 -4.600 1.00 79.06 89 TRP A C 1
ATOM 698 O O . TRP A 1 89 ? 13.937 -6.415 -5.174 1.00 79.06 89 TRP A O 1
ATOM 708 N N . GLY A 1 90 ? 12.048 -7.494 -4.595 1.00 74.12 90 GLY A N 1
ATOM 709 C CA . GLY A 1 90 ? 12.303 -8.747 -5.305 1.00 74.12 90 GLY A CA 1
ATOM 710 C C . GLY A 1 90 ? 11.911 -8.731 -6.783 1.00 74.12 90 GLY A C 1
ATOM 711 O O . GLY A 1 90 ? 12.352 -9.619 -7.512 1.00 74.12 90 GLY A O 1
ATOM 712 N N . ALA A 1 91 ? 11.151 -7.724 -7.230 1.00 70.44 91 ALA A N 1
ATOM 713 C CA . ALA A 1 91 ? 10.709 -7.545 -8.610 1.00 70.44 91 ALA A CA 1
ATOM 714 C C . ALA A 1 91 ? 11.894 -7.163 -9.516 1.00 70.44 91 ALA A C 1
ATOM 716 O O . ALA A 1 91 ? 11.999 -6.050 -10.025 1.00 70.44 91 ALA A O 1
ATOM 717 N N . GLY A 1 92 ? 12.816 -8.102 -9.727 1.00 57.31 92 GLY A N 1
ATOM 718 C CA . GLY A 1 92 ? 14.032 -7.970 -10.531 1.00 57.31 92 GLY A CA 1
ATOM 719 C C . GLY A 1 92 ? 13.766 -7.941 -12.038 1.00 57.31 92 GLY A C 1
ATOM 720 O O . GLY A 1 92 ? 14.381 -8.700 -12.782 1.00 57.31 92 GLY A O 1
ATOM 721 N N . GLY A 1 93 ? 12.830 -7.100 -12.486 1.00 61.03 93 GLY A N 1
ATOM 722 C CA . GLY A 1 93 ? 12.470 -6.911 -13.895 1.00 61.03 93 GLY A CA 1
ATOM 723 C C . GLY A 1 93 ? 11.183 -7.612 -14.348 1.00 61.03 93 GLY A C 1
ATOM 724 O O . GLY A 1 93 ? 10.775 -7.446 -15.496 1.00 61.03 93 GLY A O 1
ATOM 725 N N . TYR A 1 94 ? 10.497 -8.362 -13.476 1.00 68.25 94 TYR A N 1
ATOM 726 C CA . TYR A 1 94 ? 9.222 -9.001 -13.818 1.00 68.25 94 TYR A CA 1
ATOM 727 C C . TYR A 1 94 ? 8.040 -8.041 -13.645 1.00 68.25 94 TYR A C 1
ATOM 729 O O . TYR A 1 94 ? 7.641 -7.689 -12.535 1.00 68.25 94 TYR A O 1
ATOM 737 N N . PHE A 1 95 ? 7.421 -7.676 -14.770 1.00 71.06 95 PHE A N 1
ATOM 738 C CA . PHE A 1 95 ? 6.254 -6.791 -14.839 1.00 71.06 95 PHE A CA 1
ATOM 739 C C . PHE A 1 95 ? 5.130 -7.176 -13.867 1.00 71.06 95 PHE A C 1
ATOM 741 O O . PHE A 1 95 ? 4.573 -6.324 -13.179 1.00 71.06 95 PHE A O 1
ATOM 748 N N . TRP A 1 96 ? 4.799 -8.467 -13.795 1.00 74.44 96 TRP A N 1
ATOM 749 C CA . TRP A 1 96 ? 3.670 -8.941 -12.995 1.00 74.44 96 TRP A CA 1
ATOM 750 C C . TRP A 1 96 ? 3.909 -8.786 -11.491 1.00 74.44 96 TRP A C 1
ATOM 752 O O . TRP A 1 96 ? 2.975 -8.478 -10.754 1.00 74.44 96 TRP A O 1
ATOM 762 N N . GLU A 1 97 ? 5.155 -8.952 -11.039 1.00 79.38 97 GLU A N 1
ATOM 763 C CA . GLU A 1 97 ? 5.543 -8.739 -9.641 1.00 79.38 97 GLU A CA 1
ATOM 764 C C . GLU A 1 97 ? 5.465 -7.261 -9.276 1.00 79.38 97 GLU A C 1
ATOM 766 O O . GLU A 1 97 ? 4.941 -6.907 -8.224 1.00 79.38 97 GLU A O 1
ATOM 771 N N . LEU A 1 98 ? 5.891 -6.390 -10.191 1.00 76.50 98 LEU A N 1
ATOM 772 C CA . LEU A 1 98 ? 5.832 -4.945 -10.016 1.00 76.50 98 LEU A CA 1
ATOM 773 C C . LEU A 1 98 ? 4.372 -4.463 -9.936 1.00 76.50 98 LEU A C 1
ATOM 775 O O . LEU A 1 98 ? 4.005 -3.753 -9.002 1.00 76.50 98 LEU A O 1
ATOM 779 N N . VAL A 1 99 ? 3.501 -4.928 -10.841 1.00 78.69 99 VAL A N 1
ATOM 780 C CA . VAL A 1 99 ? 2.055 -4.636 -10.802 1.00 78.69 99 VAL A CA 1
ATOM 781 C C . VAL A 1 99 ? 1.408 -5.184 -9.531 1.00 78.69 99 VAL A C 1
ATOM 783 O O . VAL A 1 99 ? 0.643 -4.470 -8.884 1.00 78.69 99 VAL A O 1
ATOM 786 N N . ALA A 1 100 ? 1.714 -6.426 -9.149 1.00 83.31 100 ALA A N 1
ATOM 787 C CA . ALA A 1 100 ? 1.183 -7.030 -7.931 1.00 83.31 100 ALA A CA 1
ATOM 788 C C . ALA A 1 100 ? 1.646 -6.275 -6.676 1.00 83.31 100 ALA A C 1
ATOM 790 O O . ALA A 1 100 ? 0.829 -6.008 -5.797 1.00 83.31 100 ALA A O 1
ATOM 791 N N . GLY A 1 101 ? 2.919 -5.879 -6.617 1.00 83.50 101 GLY A N 1
ATOM 792 C CA . GLY A 1 101 ? 3.500 -5.089 -5.536 1.00 83.50 101 GLY A CA 1
ATOM 793 C C . GLY A 1 101 ? 2.853 -3.711 -5.418 1.00 83.50 101 GLY A C 1
ATOM 794 O O . GLY A 1 101 ? 2.396 -3.348 -4.339 1.00 83.50 101 GLY A O 1
ATOM 795 N N . VAL A 1 102 ? 2.707 -2.979 -6.528 1.00 81.75 102 VAL A N 1
ATOM 796 C CA . VAL A 1 102 ? 2.009 -1.678 -6.556 1.00 81.75 102 VAL A CA 1
ATOM 797 C C . VAL A 1 102 ? 0.548 -1.820 -6.144 1.00 81.75 102 VAL A C 1
ATOM 799 O O . VAL A 1 102 ? 0.054 -1.013 -5.362 1.00 81.75 102 VAL A O 1
ATOM 802 N N . GLN A 1 103 ? -0.144 -2.846 -6.637 1.00 86.12 103 GLN A N 1
ATOM 803 C CA . GLN A 1 103 ?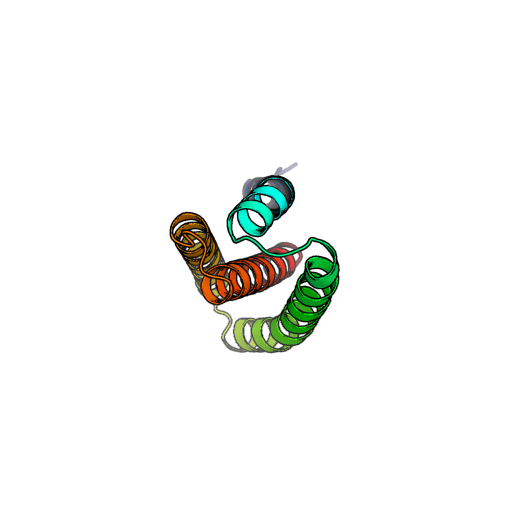 -1.537 -3.118 -6.288 1.00 86.12 103 GLN A CA 1
ATOM 804 C C . GLN A 1 103 ? -1.689 -3.417 -4.792 1.00 86.12 103 GLN A C 1
ATOM 806 O O . GLN A 1 103 ? -2.545 -2.834 -4.130 1.00 86.12 103 GLN A O 1
ATOM 811 N N . LEU A 1 104 ? -0.848 -4.302 -4.247 1.00 87.50 104 LEU A N 1
ATOM 812 C CA . LEU A 1 104 ? -0.822 -4.628 -2.820 1.00 87.50 104 LEU A CA 1
ATOM 813 C C . LEU A 1 104 ? -0.495 -3.392 -1.983 1.00 87.50 104 LEU A C 1
ATOM 815 O O . LEU A 1 104 ? -1.160 -3.151 -0.977 1.00 87.50 104 LEU A O 1
ATOM 819 N N . PHE A 1 105 ? 0.479 -2.594 -2.424 1.00 85.88 105 PHE A N 1
ATOM 820 C CA . PHE A 1 105 ? 0.881 -1.358 -1.769 1.00 85.88 105 PHE A CA 1
ATOM 821 C C . PHE A 1 105 ? -0.274 -0.359 -1.722 1.00 85.88 105 PHE A C 1
ATOM 823 O O . PHE A 1 105 ? -0.643 0.081 -0.638 1.00 85.88 105 PHE A O 1
ATOM 830 N N . PHE A 1 106 ? -0.894 -0.041 -2.863 1.00 85.69 106 PHE A N 1
ATOM 831 C CA . PHE A 1 106 ? -2.023 0.890 -2.928 1.00 85.69 106 PHE A CA 1
ATOM 832 C C . PHE A 1 106 ? -3.222 0.392 -2.126 1.00 85.69 106 PHE A C 1
ATOM 834 O O . PHE A 1 106 ? -3.859 1.187 -1.432 1.00 85.69 106 PHE A O 1
ATOM 841 N N . LEU A 1 107 ? -3.531 -0.902 -2.190 1.00 87.19 107 LEU A N 1
ATOM 842 C CA . LEU A 1 107 ? -4.630 -1.493 -1.437 1.00 87.19 107 LEU A CA 1
ATOM 843 C C . LEU A 1 107 ? -4.383 -1.360 0.069 1.00 87.19 107 LEU A C 1
ATOM 845 O O . LEU A 1 107 ? -5.239 -0.856 0.794 1.00 87.19 107 LEU A O 1
ATOM 849 N N . ALA A 1 108 ? -3.208 -1.785 0.532 1.00 87.00 108 ALA A N 1
ATOM 850 C CA . ALA A 1 108 ? -2.834 -1.744 1.938 1.00 87.00 108 ALA A CA 1
ATOM 851 C C . ALA A 1 108 ? -2.707 -0.306 2.456 1.00 87.00 108 ALA A C 1
ATOM 853 O O . ALA A 1 108 ? -3.202 -0.014 3.543 1.00 87.00 108 ALA A O 1
ATOM 854 N N . PHE A 1 109 ? -2.125 0.593 1.658 1.00 85.00 109 PHE A N 1
ATOM 855 C CA . PHE A 1 109 ? -2.025 2.024 1.932 1.00 85.00 109 PHE A CA 1
ATOM 856 C C . PHE A 1 109 ? -3.407 2.658 2.094 1.00 85.00 109 PHE A C 1
ATOM 858 O O . PHE A 1 109 ? -3.692 3.213 3.152 1.00 85.00 109 PHE A O 1
ATOM 865 N N . ASN A 1 110 ? -4.290 2.528 1.096 1.00 85.06 110 ASN A N 1
ATOM 866 C CA . ASN A 1 110 ? -5.624 3.133 1.150 1.00 85.06 110 A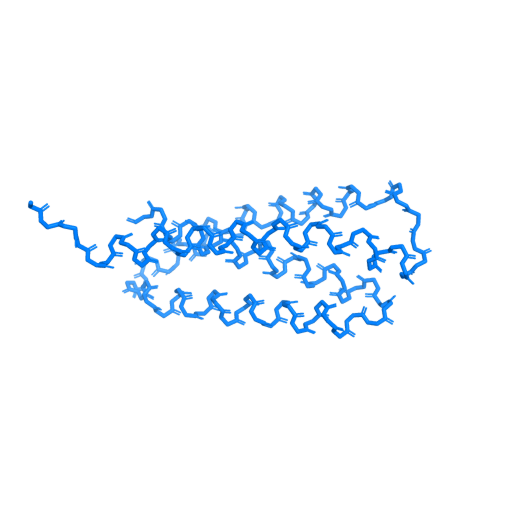SN A CA 1
ATOM 867 C C . ASN A 1 110 ? -6.460 2.538 2.291 1.00 85.06 110 ASN A C 1
ATOM 869 O O . ASN A 1 110 ? -7.206 3.256 2.958 1.00 85.06 110 ASN A O 1
ATOM 873 N 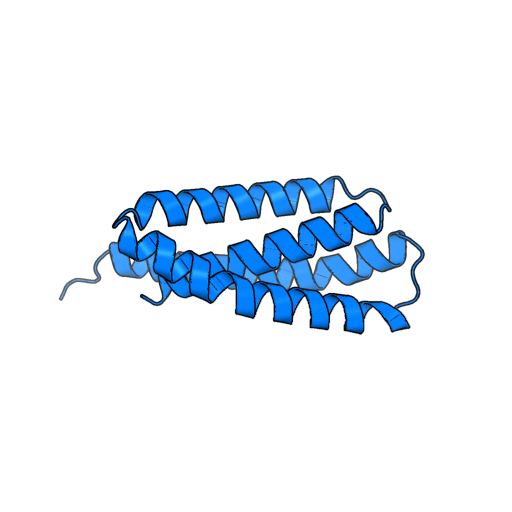N . LEU A 1 111 ? -6.335 1.230 2.543 1.00 83.19 111 LEU A N 1
ATOM 874 C CA . LEU A 1 111 ? -7.047 0.571 3.632 1.00 83.19 111 LEU A CA 1
ATOM 875 C C . LEU A 1 111 ? -6.562 1.076 4.993 1.00 83.19 111 LEU A C 1
ATOM 877 O O . LEU A 1 111 ? -7.372 1.406 5.858 1.00 83.19 111 LEU A O 1
ATOM 881 N N . LEU A 1 112 ? -5.245 1.159 5.179 1.00 82.00 112 LEU A N 1
ATOM 882 C CA . LEU A 1 112 ? -4.632 1.671 6.398 1.00 82.00 112 LEU A CA 1
ATOM 883 C C . LEU A 1 112 ? -4.989 3.141 6.617 1.00 82.00 112 LEU A C 1
ATOM 885 O O . LEU A 1 112 ? -5.393 3.500 7.716 1.00 82.00 112 LEU A O 1
ATOM 889 N N . GLU A 1 113 ? -4.916 3.965 5.576 1.00 82.25 113 GLU A N 1
ATOM 890 C CA . GLU A 1 113 ? -5.300 5.374 5.606 1.00 82.25 113 GLU A CA 1
ATOM 891 C C . GLU A 1 113 ? -6.774 5.565 5.987 1.00 82.25 113 GLU A C 1
ATOM 893 O O . GLU A 1 113 ? -7.097 6.399 6.835 1.00 82.25 113 GLU A O 1
ATOM 898 N N . ALA A 1 114 ? -7.678 4.767 5.422 1.00 81.00 114 ALA A N 1
ATOM 899 C CA . ALA A 1 114 ? -9.097 4.843 5.745 1.00 81.00 114 ALA A CA 1
ATOM 900 C C . ALA A 1 114 ? -9.413 4.367 7.174 1.00 81.00 114 ALA A C 1
ATOM 902 O O . ALA A 1 114 ? -10.256 4.962 7.845 1.00 81.00 114 ALA A O 1
ATOM 903 N N . LEU A 1 115 ? -8.716 3.333 7.664 1.00 76.69 115 LEU A N 1
ATOM 904 C CA . LEU A 1 115 ? -8.801 2.888 9.062 1.00 76.69 115 LEU A CA 1
ATOM 905 C C . LEU A 1 115 ? -8.245 3.926 10.036 1.00 76.69 115 LEU A C 1
ATOM 907 O O . LEU A 1 115 ? -8.682 3.980 11.178 1.00 76.69 115 LEU A O 1
ATOM 911 N N . LEU A 1 116 ? -7.266 4.709 9.591 1.00 74.50 116 LEU A N 1
ATOM 912 C CA . LEU A 1 116 ? -6.591 5.726 10.382 1.00 74.50 116 LEU A CA 1
ATOM 913 C C . LEU A 1 116 ? -7.401 7.026 10.474 1.00 74.50 116 LEU A C 1
ATOM 915 O O . LEU A 1 116 ? -7.274 7.746 11.458 1.00 74.50 116 LEU A O 1
ATOM 919 N N . ARG A 1 117 ? -8.231 7.329 9.467 1.00 68.38 117 ARG A N 1
ATOM 920 C CA . ARG A 1 117 ? -9.153 8.481 9.465 1.00 68.38 117 ARG A CA 1
ATOM 921 C C . ARG A 1 117 ? -10.483 8.225 10.195 1.00 68.38 117 ARG A C 1
ATOM 923 O O . ARG A 1 117 ? -11.225 9.185 10.390 1.00 68.38 117 ARG A O 1
ATOM 930 N N . ARG A 1 118 ? -10.804 6.976 10.548 1.00 63.59 118 ARG A N 1
ATOM 931 C CA . ARG A 1 118 ? -11.965 6.601 11.381 1.00 63.59 118 ARG A CA 1
ATOM 932 C C . ARG A 1 118 ? -11.598 6.572 12.861 1.00 63.59 118 ARG A C 1
ATOM 934 O O . ARG A 1 118 ? -12.463 6.978 13.666 1.00 63.59 118 ARG A O 1
#

Radius of gyration: 15.64 Å; Cα contacts (8 Å, |Δi|>4): 84; chains: 1; bounding box: 33×28×50 Å

Organism: Raoultella terrigena (NCBI:txid577)

Secondary structure (DSSP, 8-state):
----HHHHHHHHHHHHHHHHHHHHHHHHHHHHHHTT--TTTHHHHHHHHHHHHHHHHHHHHHHHHHTT-HHHHHHHHHHHHHHHHHHHHH-SS-HHHHHHHHHHHHHHHHHHHHHHH-

Nearest PDB st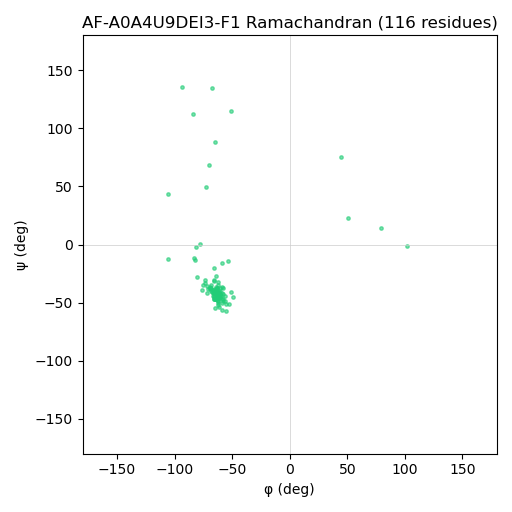ructures (foldseek):
  3wdo-assembly1_A  TM=9.593E-01  e=9.963E-09  Escherichia coli

pLDDT: mean 75.85, std 9.93, range [41.72, 88.06]

Foldseek 3Di:
DDPPVLVVVLVVLVVVLVVVVVVCVVVLVVLQVQLVDDP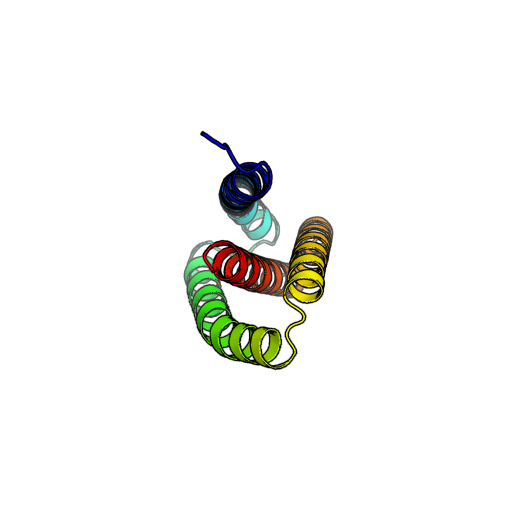VCVVVLVVVLLVCLVVVLVVVVVVCVVVVPLVVLLVVLVVLLVVLVVLCVVPNNDPVSSSVSSSSNSNSSVNNNVSSVD

InterPro domains:
  IPR036259 MFS transporter superfamily [G3DSA:1.2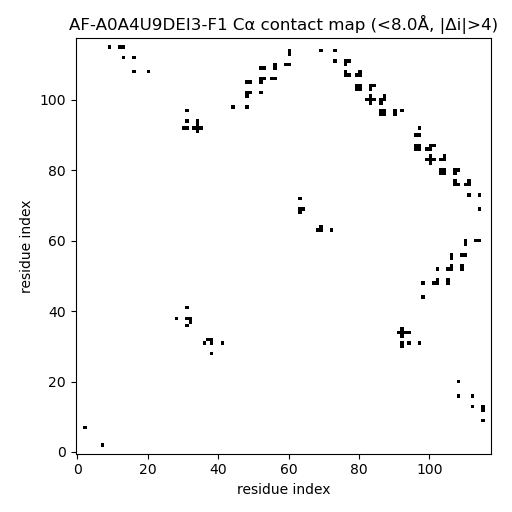0.1250.20] (1-117)
  IPR036259 MFS transporter superfamily [SSF103473] (2-114)